Protein AF-A0A435XPI1-F1 (afdb_monomer_lite)

Sequence (55 aa):
MANNNIDNAFTARSKTGAAFEPTYSGALSFMRRKYTKDVKGADAVVWGIPFDAAV

Radius of gyration: 13.93 Å; chains: 1; bounding box: 26×28×45 Å

Structure (mmCIF, N/CA/C/O backbone):
data_AF-A0A435XPI1-F1
#
_entry.id   AF-A0A435XPI1-F1
#
loop_
_atom_site.group_PDB
_atom_site.id
_atom_site.type_symbol
_atom_site.label_atom_id
_atom_site.label_alt_id
_atom_site.label_comp_id
_atom_site.label_asym_id
_atom_site.label_entity_id
_atom_site.label_seq_id
_atom_site.pdbx_PDB_ins_code
_atom_site.Cartn_x
_atom_site.Cartn_y
_atom_site.Cartn_z
_atom_site.occupancy
_atom_site.B_iso_or_equiv
_atom_site.auth_seq_id
_atom_site.auth_comp_id
_atom_site.auth_asym_id
_atom_site.auth_atom_id
_atom_site.pdbx_PDB_model_num
ATOM 1 N N . MET A 1 1 ? 3.086 18.884 19.810 1.00 42.16 1 MET A N 1
ATOM 2 C CA . MET A 1 1 ? 2.732 17.514 20.247 1.00 42.16 1 MET A CA 1
ATOM 3 C C . MET A 1 1 ? 2.816 16.601 19.038 1.00 42.16 1 MET A C 1
ATOM 5 O O . MET A 1 1 ? 2.345 17.009 17.983 1.00 42.16 1 MET A O 1
ATOM 9 N N . ALA A 1 2 ? 3.455 15.433 19.149 1.00 54.28 2 ALA A N 1
ATOM 10 C CA . ALA A 1 2 ? 3.465 14.466 18.053 1.00 54.28 2 ALA A CA 1
ATOM 11 C C . ALA A 1 2 ? 2.024 14.005 17.799 1.00 54.28 2 ALA A C 1
ATOM 13 O O . ALA A 1 2 ? 1.323 13.609 18.729 1.00 54.28 2 ALA A O 1
ATOM 14 N N . ASN A 1 3 ? 1.557 14.133 16.560 1.00 62.19 3 ASN A N 1
ATOM 15 C CA . ASN A 1 3 ? 0.267 13.588 16.174 1.00 62.19 3 ASN A CA 1
ATOM 16 C C . ASN A 1 3 ? 0.408 12.060 16.153 1.00 62.19 3 ASN A C 1
ATOM 18 O O . ASN A 1 3 ? 1.196 11.538 15.372 1.00 62.19 3 ASN A O 1
ATOM 22 N N . ASN A 1 4 ? -0.343 11.347 16.994 1.00 67.56 4 ASN A N 1
ATOM 23 C CA . ASN A 1 4 ? -0.329 9.878 17.023 1.00 67.56 4 ASN A CA 1
ATOM 24 C C . ASN A 1 4 ? -0.942 9.242 15.761 1.00 67.56 4 ASN A C 1
ATOM 26 O O . ASN A 1 4 ? -0.982 8.020 15.653 1.00 67.56 4 ASN A O 1
ATOM 30 N N . ASN A 1 5 ? -1.432 10.049 14.817 1.00 74.69 5 ASN A N 1
ATOM 31 C CA . ASN A 1 5 ? -2.048 9.600 13.575 1.00 74.69 5 ASN A CA 1
ATOM 32 C C . ASN A 1 5 ? -1.074 9.610 12.378 1.00 74.69 5 ASN A C 1
ATOM 34 O O . ASN A 1 5 ? -1.441 10.040 11.285 1.00 74.69 5 ASN A O 1
ATOM 38 N N . ILE A 1 6 ? 0.169 9.177 12.600 1.00 85.25 6 ILE A N 1
ATOM 39 C CA . ILE A 1 6 ? 1.194 8.988 11.563 1.00 85.25 6 ILE A CA 1
ATOM 40 C C . ILE A 1 6 ? 1.414 7.497 11.269 1.00 85.25 6 ILE A C 1
ATOM 42 O O . ILE A 1 6 ? 0.989 6.620 12.026 1.00 85.25 6 ILE A O 1
ATOM 46 N N . ASP A 1 7 ? 2.074 7.220 10.152 1.00 90.38 7 ASP A N 1
ATOM 47 C CA . ASP A 1 7 ? 2.352 5.890 9.611 1.00 90.38 7 ASP A CA 1
ATOM 48 C C . ASP A 1 7 ? 1.099 5.034 9.389 1.00 90.38 7 ASP A C 1
ATOM 50 O O . ASP A 1 7 ? 1.072 3.829 9.658 1.00 90.38 7 ASP A O 1
ATOM 54 N N . ASN A 1 8 ? 0.053 5.647 8.827 1.00 92.06 8 ASN A N 1
ATOM 55 C CA . ASN A 1 8 ? -1.239 5.011 8.556 1.00 92.06 8 ASN A CA 1
ATOM 56 C C . ASN A 1 8 ? -1.124 3.781 7.647 1.00 92.06 8 ASN A C 1
ATOM 58 O O . ASN A 1 8 ? -1.938 2.860 7.747 1.00 92.06 8 ASN A O 1
ATOM 62 N N . ALA A 1 9 ? -0.084 3.707 6.813 1.00 94.44 9 ALA A N 1
ATOM 63 C CA . ALA A 1 9 ? 0.205 2.506 6.037 1.00 94.44 9 ALA A CA 1
ATOM 64 C C . ALA A 1 9 ? 0.348 1.249 6.924 1.00 94.44 9 ALA A C 1
ATOM 66 O O . ALA A 1 9 ? 0.022 0.150 6.478 1.00 94.44 9 ALA A O 1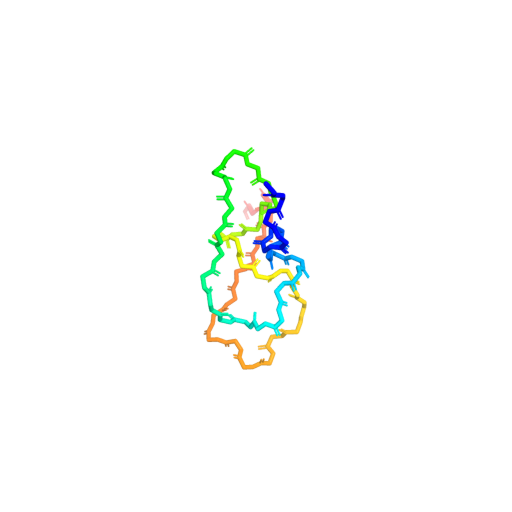
ATOM 67 N N . PHE A 1 10 ? 0.782 1.402 8.178 1.00 93.12 10 PHE A N 1
ATOM 68 C CA . PHE A 1 10 ? 0.943 0.315 9.146 1.00 93.12 10 PHE A CA 1
ATOM 69 C C . PHE A 1 10 ? -0.077 0.375 10.289 1.00 93.12 10 PHE A C 1
ATOM 71 O O . PHE A 1 10 ? -0.571 -0.664 10.733 1.00 93.12 10 PHE A O 1
ATOM 78 N N . THR A 1 11 ? -0.414 1.575 10.763 1.00 91.81 11 THR A N 1
ATOM 79 C CA . THR A 1 11 ? -1.198 1.772 11.993 1.00 91.81 11 THR A CA 1
ATOM 80 C C . THR A 1 11 ? -2.707 1.874 11.754 1.00 91.81 11 THR A C 1
ATOM 82 O O . THR A 1 11 ? -3.485 1.694 12.698 1.00 91.81 11 THR A O 1
ATOM 85 N N . ALA A 1 12 ? -3.152 2.086 10.507 1.00 92.25 12 ALA A N 1
ATOM 86 C CA . ALA A 1 12 ? -4.569 2.256 10.202 1.00 92.25 12 ALA A CA 1
ATOM 87 C C . ALA A 1 12 ? -5.408 1.043 10.636 1.00 92.25 12 ALA A C 1
ATOM 89 O O . ALA A 1 12 ? -5.112 -0.125 10.340 1.00 92.25 12 ALA A O 1
ATOM 90 N N . ARG A 1 13 ? -6.524 1.328 11.312 1.00 91.25 13 ARG A N 1
ATOM 91 C CA . ARG A 1 13 ? -7.48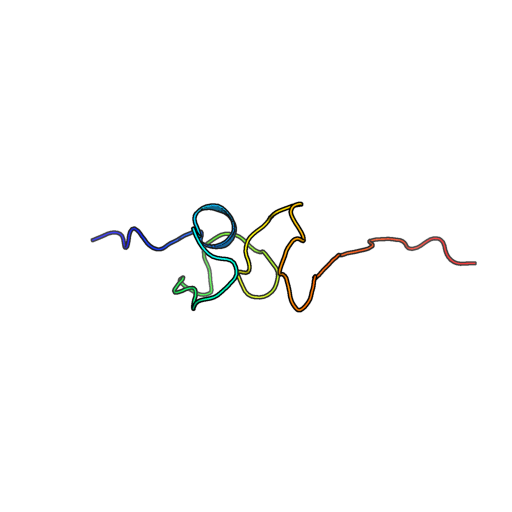6 0.314 11.773 1.00 91.25 13 ARG A CA 1
ATOM 92 C C . ARG A 1 13 ? -8.542 -0.037 10.722 1.00 91.25 13 ARG A C 1
ATOM 94 O O . ARG A 1 13 ? -9.120 -1.113 10.806 1.00 91.25 13 ARG A O 1
ATOM 101 N N . SER A 1 14 ? -8.734 0.813 9.711 1.00 91.75 14 SER A N 1
ATOM 102 C CA . SER A 1 14 ? -9.684 0.615 8.607 1.00 91.75 14 SER A CA 1
ATOM 103 C C . SER A 1 14 ? -8.994 0.620 7.233 1.00 91.75 14 SER A C 1
ATOM 105 O O . SER A 1 14 ? -7.908 1.177 7.064 1.00 91.75 14 SER A O 1
ATOM 107 N N . LYS A 1 15 ? -9.645 0.007 6.232 1.00 92.50 15 LYS A N 1
ATOM 108 C CA . LYS A 1 15 ? -9.268 0.076 4.805 1.00 92.50 15 LYS A CA 1
ATOM 109 C C . LYS A 1 15 ? -9.762 1.360 4.123 1.00 92.50 15 LYS A C 1
ATOM 111 O O . LYS A 1 15 ? -9.446 1.580 2.961 1.00 92.50 15 LYS A O 1
ATOM 116 N N . THR A 1 16 ? -10.462 2.229 4.841 1.00 92.31 16 THR A N 1
ATOM 117 C CA . THR A 1 16 ? -10.934 3.537 4.370 1.00 92.31 16 THR A CA 1
ATOM 118 C C . THR A 1 16 ? -10.498 4.638 5.335 1.00 92.31 16 THR A C 1
ATOM 120 O O . THR A 1 16 ? -10.045 4.352 6.445 1.00 92.31 16 THR A O 1
ATOM 123 N N . GLY A 1 17 ? -10.604 5.894 4.903 1.00 88.62 17 GLY A N 1
ATOM 124 C CA . GLY A 1 17 ? -10.225 7.065 5.694 1.00 88.62 17 GLY A CA 1
ATOM 125 C C . GLY A 1 17 ? -9.013 7.805 5.134 1.00 88.62 17 GLY A C 1
ATOM 126 O O . GLY A 1 17 ? -8.230 7.255 4.354 1.00 88.62 17 GLY A O 1
ATOM 127 N N . ALA A 1 18 ? -8.898 9.072 5.529 1.00 84.75 18 ALA A N 1
ATOM 128 C CA . ALA A 1 18 ? -7.788 9.939 5.163 1.00 84.75 18 ALA A CA 1
ATOM 129 C C . ALA A 1 18 ? -6.555 9.643 6.028 1.00 84.75 18 ALA A C 1
ATOM 131 O O . ALA A 1 18 ? -6.674 9.371 7.222 1.00 84.75 18 ALA A O 1
ATOM 132 N N . ALA A 1 19 ? -5.375 9.747 5.423 1.00 84.38 19 ALA A N 1
ATOM 133 C CA . ALA A 1 19 ? -4.103 9.762 6.131 1.00 84.38 19 ALA A CA 1
ATOM 134 C C . ALA A 1 19 ? -3.583 11.202 6.149 1.00 84.38 19 ALA A C 1
ATOM 136 O O . ALA A 1 19 ? -3.545 11.853 5.105 1.00 84.38 19 ALA A O 1
ATOM 137 N N . PHE A 1 20 ? -3.205 11.699 7.326 1.00 82.44 20 PHE A N 1
ATOM 138 C CA . PHE A 1 20 ? -2.630 13.032 7.473 1.00 82.44 20 PHE A CA 1
ATOM 139 C C . PHE A 1 20 ? -1.190 12.900 7.960 1.00 82.44 20 PHE A C 1
ATOM 141 O O . PHE A 1 20 ? -0.934 12.703 9.144 1.00 82.44 20 PHE A O 1
ATOM 148 N N . GLU A 1 21 ? -0.252 12.974 7.022 1.00 83.19 21 GLU A N 1
ATOM 149 C CA . GLU A 1 21 ? 1.183 12.840 7.269 1.00 83.19 21 GLU A CA 1
ATOM 150 C C . GLU A 1 21 ? 1.917 13.985 6.568 1.00 83.19 21 GLU A C 1
ATOM 152 O O . GLU A 1 21 ? 1.496 14.389 5.479 1.00 83.19 21 GLU A O 1
ATOM 157 N N . PRO A 1 22 ? 3.015 14.515 7.140 1.00 89.44 22 PRO A N 1
ATOM 158 C CA . PRO A 1 22 ? 3.877 15.431 6.408 1.00 89.44 22 PRO A CA 1
ATOM 159 C C . PRO A 1 22 ? 4.344 14.777 5.106 1.00 89.44 22 PRO A C 1
ATOM 161 O O . PRO A 1 22 ? 4.818 13.642 5.120 1.00 89.44 22 PRO A O 1
ATOM 164 N N . THR A 1 23 ? 4.255 15.498 3.988 1.00 91.00 23 THR A N 1
ATOM 165 C CA . THR A 1 23 ? 4.531 14.952 2.647 1.00 91.00 23 THR A CA 1
ATOM 166 C C . THR A 1 23 ? 5.921 14.316 2.527 1.00 91.00 23 THR A C 1
ATOM 168 O O . THR A 1 23 ? 6.101 13.360 1.779 1.00 91.00 23 THR A O 1
ATOM 171 N N . TYR A 1 24 ? 6.887 14.824 3.294 1.00 91.75 24 TYR A N 1
ATOM 172 C CA . TYR A 1 24 ? 8.288 14.396 3.324 1.00 91.75 24 TYR A CA 1
ATOM 173 C C . TYR A 1 24 ? 8.594 13.266 4.324 1.00 91.75 24 TYR A C 1
ATOM 175 O O . TYR A 1 24 ? 9.752 12.887 4.472 1.00 91.75 24 TYR A O 1
ATOM 183 N N . SER A 1 25 ? 7.601 12.766 5.061 1.00 90.81 25 SER A N 1
ATOM 184 C CA . SER A 1 25 ? 7.781 11.756 6.110 1.00 90.81 25 SER A CA 1
ATOM 185 C C . SER A 1 25 ? 6.803 10.594 5.929 1.00 90.81 25 SER A C 1
ATOM 187 O O . SER A 1 25 ? 5.955 10.614 5.035 1.00 90.81 25 SER A O 1
ATOM 189 N N . GLY A 1 26 ? 6.923 9.591 6.794 1.00 90.88 26 GLY A N 1
ATOM 190 C CA . GLY A 1 26 ? 6.023 8.454 6.918 1.00 90.88 26 GLY A CA 1
ATOM 191 C C . GLY A 1 26 ? 6.250 7.334 5.905 1.00 90.88 26 GLY A C 1
ATOM 192 O O . GLY A 1 26 ? 7.060 7.432 4.980 1.00 90.88 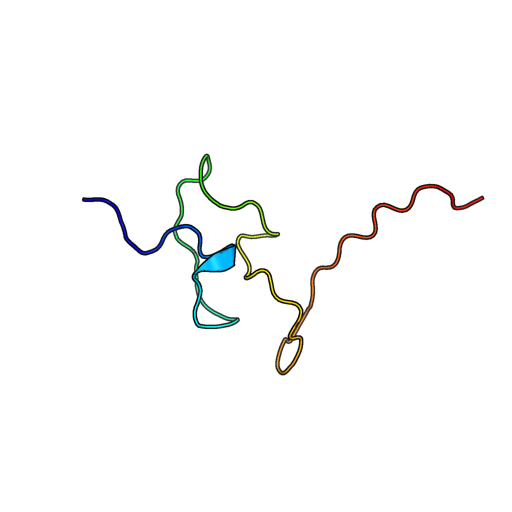26 GLY A O 1
ATOM 193 N N . ALA A 1 27 ? 5.504 6.252 6.087 1.00 93.62 27 ALA A N 1
ATOM 194 C CA . ALA A 1 27 ? 5.560 5.070 5.236 1.00 93.62 27 ALA A CA 1
ATOM 195 C C . ALA A 1 27 ? 5.070 5.315 3.790 1.00 93.62 27 ALA A C 1
ATOM 197 O O . ALA A 1 27 ? 3.970 5.815 3.548 1.00 93.62 27 ALA A O 1
ATOM 198 N N . LEU A 1 28 ? 5.863 4.865 2.812 1.00 94.56 28 LEU A N 1
ATOM 199 C CA . LEU A 1 28 ? 5.641 5.091 1.378 1.00 94.56 28 LEU A CA 1
ATOM 200 C C . LEU A 1 28 ? 4.827 3.976 0.705 1.00 94.56 28 LEU A C 1
ATOM 202 O O . LEU A 1 28 ? 5.258 3.378 -0.279 1.00 94.56 28 LEU A O 1
ATOM 206 N N . SER A 1 29 ? 3.648 3.659 1.231 1.00 95.31 29 SER A N 1
ATOM 207 C CA . 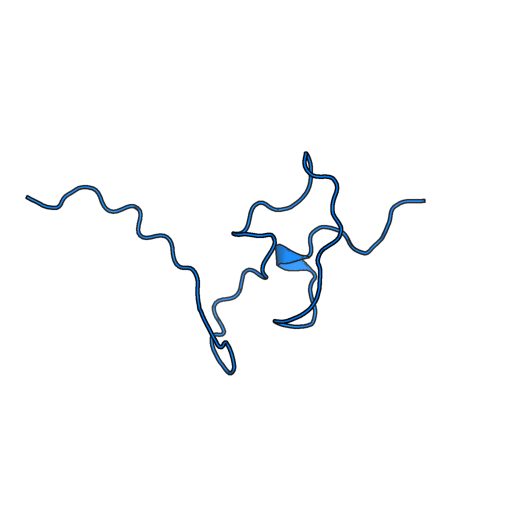SER A 1 29 ? 2.675 2.905 0.436 1.00 95.31 29 SER A CA 1
ATOM 208 C C . SER A 1 29 ? 2.035 3.794 -0.629 1.00 95.31 29 SER A C 1
ATOM 210 O O . SER A 1 29 ? 2.024 5.025 -0.523 1.00 95.31 29 SER A O 1
ATOM 212 N N . PHE A 1 30 ? 1.448 3.170 -1.652 1.00 95.69 30 PHE A N 1
ATOM 213 C CA . PHE A 1 30 ? 0.699 3.898 -2.670 1.00 95.69 30 PHE A CA 1
ATOM 214 C C . PHE A 1 30 ? -0.409 4.737 -2.018 1.00 95.69 30 PHE A C 1
ATOM 216 O O . PHE A 1 30 ? -1.297 4.200 -1.354 1.00 95.69 30 PHE A O 1
ATOM 223 N N . MET A 1 31 ? -0.322 6.062 -2.170 1.00 94.12 31 MET A N 1
ATOM 224 C CA . MET A 1 31 ? -1.247 7.038 -1.576 1.00 94.12 31 MET A CA 1
ATOM 225 C C . MET A 1 31 ? -1.498 6.836 -0.067 1.00 94.12 31 MET A C 1
ATOM 227 O O . MET A 1 31 ? -2.612 7.046 0.412 1.00 94.12 31 MET A O 1
ATOM 231 N N . ARG A 1 32 ? -0.480 6.402 0.692 1.00 94.12 32 ARG A N 1
ATOM 232 C CA . ARG A 1 32 ? -0.569 6.154 2.149 1.00 94.12 32 ARG A CA 1
ATOM 233 C C . ARG A 1 32 ? -1.615 5.098 2.545 1.00 94.12 32 ARG A C 1
ATOM 235 O O . ARG A 1 32 ? -2.073 5.056 3.688 1.00 94.12 32 ARG A O 1
ATOM 242 N N . ARG A 1 33 ? -2.014 4.220 1.614 1.00 95.25 33 ARG A N 1
ATOM 243 C CA . ARG A 1 33 ? -2.940 3.110 1.888 1.00 95.25 33 ARG A CA 1
ATOM 244 C C . ARG A 1 33 ? -2.295 2.037 2.763 1.00 95.25 33 ARG A C 1
ATOM 246 O O . ARG A 1 33 ? -1.083 1.859 2.776 1.00 95.25 33 ARG A O 1
ATOM 253 N N . LYS A 1 34 ? -3.118 1.297 3.500 1.00 95.19 34 LYS A N 1
ATOM 254 C CA . LYS A 1 34 ? -2.640 0.262 4.419 1.00 95.19 34 LYS A CA 1
ATOM 255 C C . LYS A 1 34 ? -1.914 -0.871 3.682 1.00 95.19 34 LYS A C 1
ATOM 257 O O . LYS A 1 34 ? -2.486 -1.469 2.773 1.00 95.19 34 LYS A O 1
ATOM 262 N N . TYR A 1 35 ? -0.716 -1.225 4.142 1.00 96.19 35 TYR A N 1
ATOM 263 C CA . TYR A 1 35 ? -0.063 -2.478 3.782 1.00 96.19 35 TYR A CA 1
ATOM 264 C C . TYR A 1 35 ? -0.786 -3.643 4.459 1.00 96.19 35 TYR A C 1
ATOM 266 O O . TYR A 1 35 ? -0.847 -3.748 5.683 1.00 96.19 35 TYR A O 1
ATOM 274 N N . THR A 1 36 ? -1.361 -4.531 3.657 1.00 96.12 36 THR A N 1
ATOM 275 C CA . THR A 1 36 ? -1.975 -5.771 4.131 1.00 96.12 36 THR A CA 1
ATOM 276 C C . THR A 1 36 ? -2.048 -6.775 2.990 1.00 96.12 36 THR A C 1
ATOM 278 O O . THR A 1 36 ? -2.142 -6.393 1.827 1.00 96.12 36 THR A O 1
ATOM 281 N N . LYS A 1 37 ? -2.025 -8.064 3.332 1.00 95.94 37 LYS A N 1
ATOM 282 C CA . LYS A 1 37 ? -2.336 -9.154 2.397 1.00 95.94 37 LYS A CA 1
ATOM 283 C C . LYS A 1 37 ? -3.810 -9.569 2.456 1.00 95.94 37 LYS A C 1
ATOM 285 O O . LYS A 1 37 ? -4.264 -10.325 1.607 1.00 95.94 37 LYS A O 1
ATOM 290 N N . ASP A 1 38 ? -4.562 -9.086 3.447 1.00 95.69 38 ASP A N 1
ATOM 291 C CA . ASP A 1 38 ? -6.000 -9.332 3.536 1.00 95.69 38 ASP A CA 1
ATOM 292 C C . ASP A 1 38 ? -6.770 -8.446 2.545 1.00 95.69 38 ASP A C 1
ATOM 294 O O . ASP A 1 38 ? -6.955 -7.242 2.759 1.00 95.69 38 ASP A O 1
ATOM 298 N N . VAL A 1 39 ? -7.277 -9.075 1.487 1.00 96.31 39 VAL A N 1
ATOM 299 C CA . VAL A 1 39 ? -8.051 -8.427 0.420 1.00 96.31 39 VAL A CA 1
ATOM 300 C C . VAL A 1 39 ? -9.558 -8.395 0.684 1.00 96.31 39 VAL A C 1
ATOM 302 O O . VAL A 1 39 ? -10.294 -7.769 -0.074 1.00 96.31 39 VAL A O 1
ATOM 305 N N . LYS A 1 40 ? -10.055 -9.024 1.758 1.00 96.69 40 LYS A N 1
ATOM 306 C CA . LYS A 1 40 ? -11.501 -9.129 2.004 1.00 96.69 40 LYS A CA 1
ATOM 307 C C . LYS A 1 40 ? -12.149 -7.745 2.131 1.00 96.69 40 LYS A C 1
ATOM 309 O O . LYS A 1 40 ? -11.762 -6.961 2.997 1.00 96.69 40 LYS A O 1
ATOM 314 N N . GLY A 1 41 ? -13.149 -7.455 1.299 1.00 95.19 41 GLY A N 1
ATOM 315 C CA . GLY A 1 41 ? -13.871 -6.177 1.324 1.00 95.19 41 GLY A CA 1
ATOM 316 C C . GLY A 1 41 ? -13.059 -4.972 0.836 1.00 95.19 41 GLY A C 1
ATOM 317 O O . GLY A 1 41 ? -13.386 -3.849 1.197 1.00 95.19 41 GLY A O 1
ATOM 318 N N . ALA A 1 42 ? -11.975 -5.189 0.085 1.00 96.62 42 ALA A N 1
ATOM 319 C CA . ALA A 1 42 ? -11.319 -4.120 -0.658 1.00 96.62 42 ALA A CA 1
ATOM 320 C C . ALA A 1 42 ? -12.013 -3.926 -2.014 1.00 96.62 42 ALA A C 1
ATOM 322 O O . ALA A 1 42 ? -12.233 -4.905 -2.725 1.00 96.62 42 ALA A O 1
ATOM 323 N N . ASP A 1 43 ? -12.298 -2.677 -2.384 1.00 97.19 43 ASP A N 1
ATOM 324 C CA . ASP A 1 43 ? -12.858 -2.348 -3.705 1.00 97.19 43 ASP A CA 1
ATOM 325 C C . ASP A 1 43 ? -11.793 -2.405 -4.811 1.00 97.19 43 ASP A C 1
ATOM 327 O O . ASP A 1 43 ? -12.071 -2.766 -5.950 1.00 97.19 43 ASP A O 1
ATOM 331 N N . ALA A 1 44 ? -10.548 -2.063 -4.468 1.00 96.25 44 ALA A N 1
ATOM 332 C CA . ALA A 1 44 ? -9.396 -2.117 -5.356 1.00 96.25 44 ALA A CA 1
ATOM 333 C C . ALA A 1 44 ? -8.123 -2.464 -4.575 1.00 96.25 44 ALA A C 1
ATOM 335 O O . ALA A 1 44 ? -7.997 -2.160 -3.383 1.00 96.25 44 ALA A O 1
ATOM 336 N N . VAL A 1 45 ? -7.163 -3.079 -5.266 1.00 97.25 45 VAL A N 1
ATOM 337 C CA . VAL A 1 45 ? -5.858 -3.460 -4.716 1.00 97.25 45 VAL A CA 1
ATOM 338 C C . VAL A 1 45 ? -4.758 -2.888 -5.597 1.00 97.25 45 VAL A C 1
ATOM 340 O O . VAL A 1 45 ? -4.827 -2.966 -6.820 1.00 97.25 45 VAL A O 1
ATOM 343 N N . VAL A 1 46 ? -3.724 -2.338 -4.961 1.00 97.44 46 VAL A N 1
ATOM 344 C CA . VAL A 1 46 ? -2.502 -1.904 -5.640 1.00 97.44 46 VAL A CA 1
ATOM 345 C C . VAL A 1 46 ? -1.425 -2.947 -5.397 1.00 97.44 46 VAL A C 1
ATOM 347 O O . VAL A 1 46 ? -1.072 -3.220 -4.250 1.00 97.44 46 VAL A O 1
ATOM 350 N N . TRP A 1 47 ? -0.904 -3.517 -6.480 1.00 96.69 47 TRP A N 1
ATOM 351 C CA . TRP A 1 47 ? 0.164 -4.507 -6.447 1.00 96.69 47 TRP A CA 1
ATOM 352 C C . TRP A 1 47 ? 1.244 -4.109 -7.453 1.00 96.69 47 TRP A C 1
ATOM 354 O O . TRP A 1 47 ? 0.982 -4.003 -8.647 1.00 96.69 47 TRP A O 1
ATOM 364 N N . GLY A 1 48 ? 2.462 -3.870 -6.967 1.00 97.00 48 GLY A N 1
ATOM 365 C CA . GLY A 1 48 ? 3.630 -3.716 -7.828 1.00 97.00 48 GLY A CA 1
ATOM 366 C C . GLY A 1 48 ? 4.157 -5.071 -8.301 1.00 97.00 48 GLY A C 1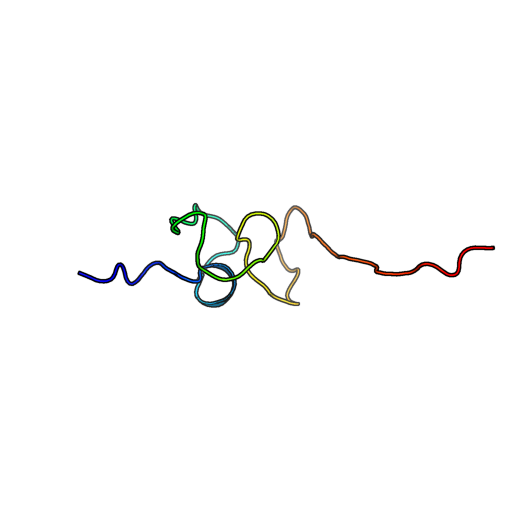
ATOM 367 O O . GLY A 1 48 ? 4.477 -5.927 -7.477 1.00 97.00 48 GLY A O 1
ATOM 368 N N . ILE A 1 49 ? 4.285 -5.244 -9.615 1.00 96.56 49 ILE A N 1
ATOM 369 C CA . ILE A 1 49 ? 4.985 -6.375 -10.229 1.00 96.56 49 ILE A CA 1
ATOM 370 C C . ILE A 1 49 ? 6.271 -5.814 -10.851 1.00 96.56 49 ILE A C 1
ATOM 372 O O . ILE A 1 49 ? 6.217 -5.285 -11.960 1.00 96.56 49 ILE A O 1
ATOM 376 N N . PRO A 1 50 ? 7.419 -5.864 -10.151 1.00 96.44 50 PRO A N 1
ATOM 377 C CA . PRO A 1 50 ? 8.688 -5.378 -10.683 1.00 96.44 50 PRO A CA 1
ATOM 378 C C . PRO A 1 50 ? 9.318 -6.445 -11.594 1.00 96.44 50 PRO A C 1
ATOM 380 O O . PRO A 1 50 ? 10.376 -6.983 -11.283 1.00 96.44 50 PRO A O 1
ATOM 383 N N . PHE A 1 51 ? 8.619 -6.814 -12.670 1.00 97.12 51 PHE A N 1
ATOM 384 C CA . PHE A 1 51 ? 9.078 -7.796 -13.653 1.00 97.12 51 PHE A CA 1
ATOM 385 C C . PHE A 1 51 ? 9.525 -7.092 -14.935 1.00 97.12 51 PHE A C 1
ATOM 387 O O . PHE A 1 51 ? 8.761 -6.312 -15.502 1.00 97.12 51 PHE A O 1
ATOM 394 N N . ASP A 1 52 ? 10.739 -7.391 -15.392 1.00 96.88 52 ASP A N 1
ATOM 395 C CA . ASP A 1 52 ? 11.395 -6.747 -16.535 1.00 96.88 52 ASP A CA 1
ATOM 396 C C . ASP A 1 52 ? 11.855 -7.729 -17.632 1.00 96.88 52 ASP A C 1
ATOM 398 O O . ASP A 1 52 ? 12.429 -7.306 -18.630 1.00 96.88 52 ASP A O 1
ATOM 402 N N . ALA A 1 53 ? 11.564 -9.027 -17.500 1.00 97.06 53 ALA A N 1
ATOM 403 C CA . ALA A 1 53 ? 12.066 -10.072 -18.399 1.00 97.06 53 ALA A CA 1
ATOM 404 C C . ALA A 1 53 ? 11.069 -10.508 -19.496 1.00 97.06 53 ALA A C 1
ATOM 406 O O . ALA A 1 53 ? 11.137 -11.640 -19.975 1.00 97.06 53 ALA A O 1
ATOM 407 N N . ALA A 1 54 ? 10.116 -9.654 -19.880 1.00 94.94 54 ALA A N 1
ATOM 408 C CA . ALA A 1 54 ? 9.222 -9.946 -21.003 1.00 94.94 54 ALA A CA 1
ATOM 409 C C . ALA A 1 54 ? 9.994 -9.795 -22.328 1.00 94.94 54 ALA A C 1
ATOM 411 O O . ALA A 1 54 ? 10.404 -8.685 -22.668 1.00 94.94 54 ALA A O 1
ATOM 412 N N . VAL A 1 55 ? 10.194 -10.906 -23.047 1.00 73.69 55 VAL A N 1
ATOM 413 C CA . VAL A 1 55 ? 10.837 -10.981 -24.375 1.00 73.69 55 VAL A CA 1
ATOM 414 C C . VAL A 1 55 ? 9.852 -11.548 -25.384 1.00 73.69 55 VAL A C 1
ATOM 416 O O . VAL A 1 55 ? 9.142 -12.511 -25.015 1.00 73.69 55 VAL A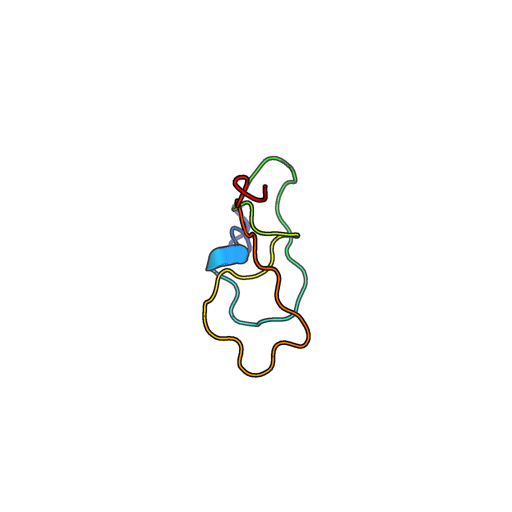 O 1
#

Secondary structure (DSSP, 8-state):
---S---HHHH-SSSSS-----TTSS--SGGGPPP-S--TT-S------------

Foldseek 3Di:
DDDPQAQCLDPPPDQDDDRDDDPPDHDDDDNSGHDDPDCPPPPDDDDDDPDDPDD

pLDDT: mean 89.93, std 10.97, range [42.16, 97.44]